Protein AF-A0A8X7P7Q1-F1 (afdb_monomer_lite)

Organism: Brassica carinata (NCBI:txid52824)

Radius of gyration: 21.16 Å; chains: 1; bounding box: 44×16×73 Å

Sequence (127 aa):
MMVRQSSREIDLTEAISSQHMDQVGEIDNQYEKLDKHLKKLQAAHEETKAVTKGPAMKSIKQRMERDVDEVGRISRFIKGKIEELDRENLENRSKPGCGKGTGVDRTRTATTIAIKKKFKDKISEFQ

InterPro domains:
  IPR006011 Syntaxin, N-terminal domain [PF00804] (19-127)
  IPR006011 Syntaxin, N-terminal domain [SM00503] (12-127)
  IPR010989 SNARE [SSF47661] (18-127)

Secondary structure (DSSP, 8-state):
-HHHHHHHHHHHHHHHHHHHHHHHHHHHHHHHHHHHHHHHHHHHHHHHHH---HHHHHHHHHHHHHHHHHHHHHHHHHHHHHHHHHHHHHHHTTSTT--TTSHHHHHHHHHHHHHHHHHHHHHHTT-

Foldseek 3Di:
DVVVVVVVLVVVLVVLLVVLVVLLVVLVVLVVVLVVLVVLLVVLVVVLVVDPDPVSNVVSVVSNVVSVVSNVVSLVVSVVSLVVLVVVLVVQLPGRQSNPPHPSSVVSVVSSVVSVVVSVVVVVVVD

Structure (mmCIF, N/CA/C/O backbone):
data_AF-A0A8X7P7Q1-F1
#
_entry.id   AF-A0A8X7P7Q1-F1
#
loop_
_atom_site.group_PDB
_atom_site.id
_atom_site.type_symbol
_atom_site.label_atom_id
_atom_site.label_alt_id
_atom_site.label_comp_id
_atom_site.label_asym_id
_atom_site.label_entity_id
_atom_site.label_seq_id
_atom_site.pdbx_PDB_ins_code
_atom_site.Cartn_x
_atom_site.Cartn_y
_atom_site.Cartn_z
_atom_site.occupancy
_atom_site.B_iso_or_equiv
_atom_site.auth_seq_id
_atom_site.auth_comp_id
_atom_site.auth_asym_id
_atom_site.auth_atom_id
_atom_site.pdbx_PDB_model_num
ATOM 1 N N . MET A 1 1 ? 14.633 3.310 -42.930 1.00 61.94 1 MET A N 1
ATOM 2 C CA . MET A 1 1 ? 14.080 2.260 -42.039 1.00 61.94 1 MET A CA 1
ATOM 3 C C . MET A 1 1 ? 14.305 2.571 -40.552 1.00 61.94 1 MET A C 1
ATOM 5 O O . MET A 1 1 ? 13.362 2.400 -39.794 1.00 61.94 1 MET A O 1
ATOM 9 N N . MET A 1 2 ? 15.465 3.119 -40.149 1.00 62.75 2 MET A N 1
ATOM 10 C CA . MET A 1 2 ? 15.797 3.451 -38.744 1.00 62.75 2 MET A CA 1
ATOM 11 C C . MET A 1 2 ? 14.831 4.419 -38.029 1.00 62.75 2 MET A C 1
ATOM 13 O O . MET A 1 2 ? 14.437 4.147 -36.902 1.00 62.75 2 MET A O 1
ATOM 17 N N . VAL A 1 3 ? 14.374 5.498 -38.678 1.00 65.12 3 VAL A N 1
ATOM 18 C CA . VAL A 1 3 ? 13.482 6.493 -38.032 1.00 65.12 3 VAL A CA 1
ATOM 19 C C . VAL A 1 3 ? 12.149 5.874 -37.580 1.00 65.12 3 VAL A C 1
ATOM 21 O O . VAL A 1 3 ? 11.649 6.184 -36.508 1.00 65.12 3 VAL A O 1
ATOM 24 N N . ARG A 1 4 ? 11.605 4.920 -38.351 1.00 65.69 4 ARG A N 1
ATOM 25 C CA . ARG A 1 4 ? 10.346 4.231 -38.012 1.00 65.69 4 ARG A CA 1
ATOM 26 C C . ARG A 1 4 ? 10.489 3.229 -36.862 1.00 65.69 4 ARG A C 1
ATOM 28 O O . ARG A 1 4 ? 9.495 2.949 -36.204 1.00 65.69 4 ARG A O 1
ATOM 35 N N . GLN A 1 5 ? 11.681 2.665 -36.647 1.00 65.00 5 GLN A N 1
ATOM 36 C CA . GLN A 1 5 ? 11.941 1.789 -35.499 1.00 65.00 5 GLN A CA 1
ATOM 37 C C . GLN A 1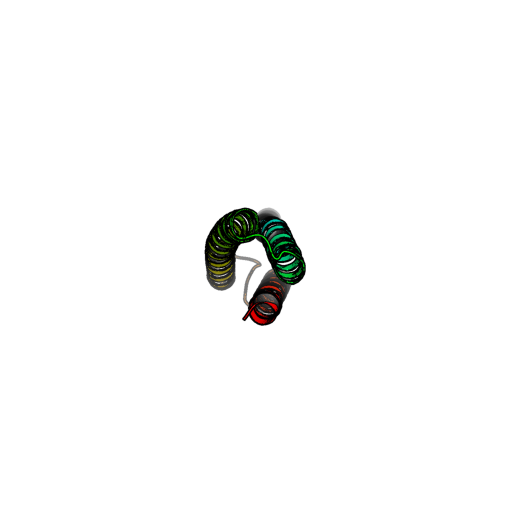 5 ? 12.073 2.609 -34.212 1.00 65.00 5 GLN A C 1
ATOM 39 O O . GLN A 1 5 ? 11.431 2.270 -33.225 1.00 65.00 5 GLN A O 1
ATOM 44 N N . SER A 1 6 ? 12.791 3.735 -34.261 1.00 71.50 6 SER A N 1
ATOM 45 C CA . SER A 1 6 ? 12.965 4.616 -33.100 1.00 71.50 6 SER A CA 1
ATOM 46 C C . SER A 1 6 ? 11.645 5.218 -32.597 1.00 71.50 6 SER A C 1
ATOM 48 O O . SER A 1 6 ? 11.420 5.233 -31.393 1.00 71.50 6 SER A O 1
ATOM 50 N N . SER A 1 7 ? 10.729 5.633 -33.484 1.00 76.25 7 SER A N 1
ATOM 51 C CA . SER A 1 7 ? 9.409 6.136 -33.056 1.00 76.25 7 SER A CA 1
ATOM 52 C C . SER A 1 7 ? 8.563 5.073 -32.345 1.00 76.25 7 SER A C 1
ATOM 54 O O . SER A 1 7 ? 7.950 5.366 -31.329 1.00 76.25 7 SER A O 1
ATOM 56 N N . ARG A 1 8 ? 8.575 3.819 -32.822 1.00 75.25 8 ARG A N 1
ATOM 57 C CA . ARG A 1 8 ? 7.806 2.728 -32.192 1.00 75.25 8 ARG A CA 1
ATOM 58 C C . ARG A 1 8 ? 8.341 2.340 -30.815 1.00 75.25 8 ARG A C 1
ATOM 60 O O . ARG A 1 8 ? 7.564 1.933 -29.958 1.00 75.25 8 ARG A O 1
ATOM 67 N N . GLU A 1 9 ? 9.655 2.420 -30.614 1.00 77.12 9 GLU A N 1
ATOM 68 C CA . GLU A 1 9 ? 10.256 2.188 -29.297 1.00 77.12 9 GLU A CA 1
ATOM 69 C C . GLU A 1 9 ? 9.836 3.269 -28.295 1.00 77.12 9 GLU A C 1
ATOM 71 O O . GLU A 1 9 ? 9.507 2.937 -27.158 1.00 77.12 9 GLU A O 1
ATOM 76 N N . ILE A 1 10 ? 9.770 4.533 -28.726 1.00 79.31 10 ILE A N 1
ATOM 77 C CA . ILE A 1 10 ? 9.302 5.647 -27.889 1.00 79.31 10 ILE A CA 1
ATOM 78 C C . ILE A 1 10 ? 7.846 5.416 -27.459 1.00 79.31 10 ILE A C 1
ATOM 80 O O . ILE A 1 10 ? 7.583 5.379 -26.255 1.00 79.31 10 ILE A O 1
ATOM 84 N N . ASP A 1 11 ? 6.945 5.134 -28.406 1.00 84.00 11 ASP A N 1
ATOM 85 C CA . ASP A 1 11 ? 5.522 4.877 -28.124 1.00 84.00 11 ASP A CA 1
ATOM 86 C C . ASP A 1 11 ? 5.331 3.717 -27.126 1.00 84.00 11 ASP A C 1
ATOM 88 O O . ASP A 1 11 ? 4.490 3.769 -26.225 1.00 84.00 11 ASP A O 1
ATOM 92 N N . LEU A 1 12 ? 6.148 2.663 -27.245 1.00 85.56 12 LEU A N 1
ATOM 93 C CA . LEU A 1 12 ? 6.105 1.513 -26.342 1.00 85.56 12 LEU A CA 1
ATOM 94 C C . LEU A 1 12 ? 6.563 1.881 -24.922 1.00 85.56 12 LEU A C 1
ATOM 96 O O . LEU A 1 12 ? 5.925 1.481 -23.946 1.00 85.56 12 LEU A O 1
ATOM 100 N N . THR A 1 13 ? 7.660 2.634 -24.789 1.00 86.12 13 THR A N 1
ATOM 101 C CA . THR A 1 13 ? 8.166 3.066 -23.474 1.00 86.12 13 THR A CA 1
ATOM 102 C C . THR A 1 13 ? 7.207 4.013 -22.756 1.00 86.12 13 THR A C 1
ATOM 104 O O . THR A 1 13 ? 7.078 3.939 -21.529 1.00 86.12 13 THR A O 1
ATOM 107 N N . GLU A 1 14 ? 6.496 4.856 -23.504 1.00 87.56 14 GLU A N 1
ATOM 108 C CA . GLU A 1 14 ? 5.476 5.755 -22.970 1.00 87.56 14 GLU A CA 1
ATOM 109 C C . GLU A 1 14 ? 4.262 4.969 -22.469 1.00 87.56 14 GLU A C 1
ATOM 111 O O . GLU A 1 14 ? 3.865 5.133 -21.316 1.00 87.56 14 GLU A O 1
ATOM 116 N N . ALA A 1 15 ? 3.753 4.022 -23.263 1.00 89.81 15 ALA A N 1
ATOM 117 C CA . ALA A 1 15 ? 2.641 3.163 -22.860 1.00 89.81 15 ALA A CA 1
ATOM 118 C C . ALA A 1 15 ? 2.959 2.339 -21.596 1.00 89.81 15 ALA A C 1
ATOM 120 O O . ALA A 1 15 ? 2.150 2.273 -20.670 1.00 89.81 15 ALA A O 1
ATOM 121 N N . ILE A 1 16 ? 4.163 1.758 -21.513 1.00 89.50 16 ILE A N 1
ATOM 122 C CA . ILE A 1 16 ? 4.625 1.005 -20.330 1.00 89.50 16 ILE A CA 1
ATOM 123 C C . ILE A 1 16 ? 4.705 1.905 -19.093 1.00 89.50 16 ILE A C 1
ATOM 125 O O . ILE A 1 16 ? 4.421 1.461 -17.976 1.00 89.50 16 ILE A O 1
ATOM 129 N N . SER A 1 17 ? 5.129 3.155 -19.277 1.00 90.12 17 SER A N 1
ATOM 130 C CA . SER A 1 17 ? 5.226 4.127 -18.190 1.00 90.12 17 SER A CA 1
ATOM 131 C C . SER A 1 17 ? 3.840 4.590 -17.742 1.00 90.12 17 SER A C 1
ATOM 133 O O . SER A 1 17 ? 3.596 4.634 -16.541 1.00 90.12 17 SER A O 1
ATOM 135 N N . SER A 1 18 ? 2.916 4.846 -18.673 1.00 92.19 18 SER A N 1
ATOM 136 C CA . SER A 1 18 ? 1.525 5.199 -18.364 1.00 92.19 18 SER A CA 1
ATOM 137 C C . SER A 1 18 ? 0.834 4.096 -17.567 1.00 92.19 18 SER A C 1
ATOM 139 O O . SER A 1 18 ? 0.325 4.358 -16.482 1.00 92.19 18 SER A O 1
ATOM 141 N N . GLN A 1 19 ? 0.913 2.844 -18.037 1.00 92.50 19 GLN A N 1
ATOM 142 C CA . GLN A 1 19 ? 0.328 1.698 -17.336 1.00 92.50 19 GLN A CA 1
ATOM 143 C C . GLN A 1 19 ? 0.867 1.574 -15.902 1.00 92.50 19 GLN A C 1
ATOM 145 O O . GLN A 1 19 ? 0.110 1.293 -14.975 1.00 92.50 19 GLN A O 1
ATOM 150 N N . HIS A 1 20 ? 2.168 1.821 -15.703 1.00 93.81 20 HIS A N 1
ATOM 151 C CA . HIS A 1 20 ? 2.758 1.817 -14.365 1.00 93.81 20 HIS A CA 1
ATOM 152 C C . HIS A 1 20 ? 2.127 2.866 -13.450 1.00 93.81 20 HIS A C 1
ATOM 154 O O . HIS A 1 20 ? 1.847 2.578 -12.289 1.00 93.81 20 HIS A O 1
ATOM 160 N N . MET A 1 21 ? 1.922 4.081 -13.961 1.00 93.50 21 MET A N 1
ATOM 161 C CA . MET A 1 21 ? 1.343 5.174 -13.181 1.00 93.50 21 MET A CA 1
ATOM 162 C C . MET A 1 21 ? -0.111 4.889 -12.814 1.00 93.50 21 MET A C 1
ATOM 164 O O . MET A 1 21 ? -0.508 5.179 -11.688 1.00 93.50 21 MET A O 1
ATOM 168 N N . ASP A 1 22 ? -0.870 4.245 -13.698 1.00 95.56 22 ASP A N 1
ATOM 169 C CA . ASP A 1 22 ? -2.248 3.840 -13.410 1.00 95.56 22 ASP A CA 1
ATOM 170 C C . ASP A 1 22 ? -2.307 2.816 -12.265 1.00 95.56 22 ASP A C 1
ATOM 172 O O . ASP A 1 22 ? -3.103 2.954 -11.335 1.00 95.56 22 ASP A O 1
ATOM 176 N N . GLN A 1 23 ? -1.412 1.821 -12.274 1.00 94.44 23 GLN A N 1
ATOM 177 C CA . GLN A 1 23 ? -1.308 0.828 -11.197 1.00 94.44 23 GLN A CA 1
ATOM 178 C C . GLN A 1 23 ? -0.886 1.464 -9.867 1.00 94.44 23 GLN A C 1
ATOM 180 O O . GLN A 1 23 ? -1.421 1.125 -8.810 1.00 94.44 23 GLN A O 1
ATOM 185 N N . VAL A 1 24 ? 0.064 2.402 -9.907 1.00 95.31 24 VAL A N 1
ATOM 186 C CA . VAL A 1 24 ? 0.485 3.173 -8.729 1.00 95.31 24 VAL A CA 1
ATOM 187 C C . VAL A 1 24 ? -0.678 4.004 -8.184 1.00 95.31 24 VAL A C 1
ATOM 189 O O . VAL A 1 24 ? -0.933 3.975 -6.980 1.00 95.31 24 VAL A O 1
ATOM 192 N N . GLY A 1 25 ? -1.433 4.670 -9.059 1.00 95.44 25 GLY A N 1
ATOM 193 C CA . GLY A 1 25 ? -2.621 5.436 -8.687 1.00 95.44 25 GLY A CA 1
ATOM 194 C C . GLY A 1 25 ? -3.719 4.565 -8.071 1.00 95.44 25 GLY A C 1
ATOM 195 O O . GLY A 1 25 ? -4.342 4.957 -7.084 1.00 95.44 25 GLY A O 1
ATOM 196 N N . GLU A 1 26 ? -3.932 3.349 -8.583 1.00 95.50 26 GLU A N 1
ATOM 197 C CA . GLU A 1 26 ? -4.848 2.382 -7.968 1.00 95.50 26 GLU A CA 1
ATOM 198 C C . GLU A 1 26 ? -4.413 2.034 -6.538 1.00 95.50 26 GLU A C 1
ATOM 200 O O . GLU A 1 26 ? -5.240 2.037 -5.621 1.00 95.50 26 GLU A O 1
ATOM 205 N N . ILE A 1 27 ? -3.120 1.778 -6.327 1.00 95.31 27 ILE A N 1
ATOM 206 C CA . ILE A 1 27 ? -2.575 1.498 -4.998 1.00 95.31 27 ILE A CA 1
ATOM 207 C C . ILE A 1 27 ? -2.783 2.696 -4.066 1.00 95.31 27 ILE A C 1
ATOM 209 O O . ILE A 1 27 ? -3.271 2.510 -2.950 1.00 95.31 27 ILE A O 1
ATOM 213 N N . ASP A 1 28 ? -2.473 3.915 -4.509 1.00 94.06 28 ASP A N 1
ATOM 214 C CA . ASP A 1 28 ? -2.657 5.125 -3.701 1.00 94.06 28 ASP A CA 1
ATOM 215 C C . ASP A 1 28 ? -4.129 5.358 -3.323 1.00 94.06 28 ASP A C 1
ATOM 217 O O . ASP A 1 28 ? -4.429 5.639 -2.161 1.00 94.06 28 ASP A O 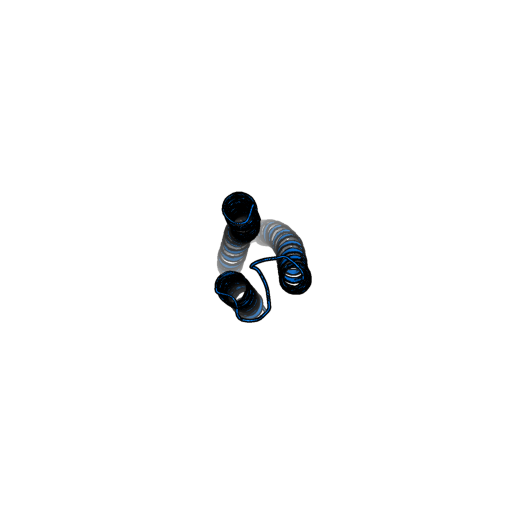1
ATOM 221 N N . ASN A 1 29 ? -5.069 5.105 -4.236 1.00 95.31 29 ASN A N 1
ATOM 222 C CA . ASN A 1 29 ? -6.501 5.159 -3.931 1.00 95.31 29 ASN A CA 1
ATOM 223 C C . ASN A 1 29 ? -6.909 4.151 -2.843 1.00 95.31 29 ASN A C 1
ATOM 225 O O . ASN A 1 29 ? -7.764 4.435 -1.999 1.00 95.31 29 ASN A O 1
ATOM 229 N N . GLN A 1 30 ? -6.318 2.954 -2.842 1.00 94.31 30 GLN A N 1
ATOM 230 C CA . GLN A 1 30 ? -6.565 1.960 -1.795 1.00 94.31 30 GLN A CA 1
ATOM 231 C C . GLN A 1 30 ? -5.902 2.352 -0.473 1.00 94.31 30 GLN A C 1
ATOM 233 O O . GLN A 1 30 ? -6.489 2.130 0.586 1.00 94.31 30 GLN A O 1
ATOM 238 N N . TYR A 1 31 ? -4.740 3.008 -0.508 1.00 92.88 31 TYR A N 1
ATOM 239 C CA . TYR A 1 31 ? -4.133 3.589 0.691 1.00 92.88 31 TYR A CA 1
ATOM 240 C C . TYR A 1 31 ? -5.016 4.623 1.359 1.00 92.88 31 TYR A C 1
ATOM 242 O O . TYR A 1 31 ? -5.134 4.617 2.581 1.00 92.88 31 TYR A O 1
ATOM 250 N N . GLU A 1 32 ? -5.643 5.508 0.589 1.00 93.19 32 GLU A N 1
ATOM 251 C CA . GLU A 1 32 ? -6.550 6.495 1.168 1.00 93.19 32 GLU A CA 1
ATOM 252 C C . GLU A 1 32 ? -7.731 5.832 1.877 1.00 93.19 32 GLU A C 1
ATOM 254 O O . GLU A 1 32 ? -8.182 6.302 2.924 1.00 93.19 32 GLU A O 1
ATOM 259 N N . LYS A 1 33 ? -8.242 4.723 1.330 1.00 94.00 33 LYS A N 1
ATOM 260 C CA . LYS A 1 33 ? -9.294 3.936 1.985 1.00 94.00 33 LYS A CA 1
ATOM 261 C C . LYS A 1 33 ? -8.772 3.279 3.259 1.00 94.00 33 LYS A C 1
ATOM 263 O O . LYS A 1 33 ? -9.441 3.374 4.286 1.00 94.00 33 LYS A O 1
ATOM 268 N N . LEU A 1 34 ? -7.582 2.678 3.209 1.00 93.31 34 LEU A N 1
ATOM 269 C CA . LEU A 1 34 ? -6.918 2.105 4.379 1.00 93.31 34 LEU A CA 1
ATOM 270 C C . LEU A 1 34 ? -6.810 3.153 5.496 1.00 93.31 34 LEU A C 1
ATOM 272 O O . LEU A 1 34 ? -7.353 2.945 6.575 1.00 93.31 34 LEU A O 1
ATOM 276 N N . ASP A 1 35 ? -6.218 4.315 5.212 1.00 91.44 35 ASP A N 1
ATOM 277 C CA . ASP A 1 35 ? -6.029 5.412 6.172 1.00 91.44 35 ASP A CA 1
ATOM 278 C C . ASP A 1 35 ? -7.353 5.895 6.793 1.00 91.44 35 ASP A C 1
ATOM 280 O O . ASP A 1 35 ? -7.436 6.141 7.998 1.00 91.44 35 ASP A O 1
ATOM 284 N N . LYS A 1 36 ? -8.433 5.950 6.002 1.00 93.06 36 LYS A N 1
ATOM 285 C CA . LYS A 1 36 ? -9.775 6.282 6.506 1.00 93.06 36 LYS A CA 1
ATOM 286 C C . LYS A 1 36 ? -10.290 5.253 7.516 1.00 93.06 36 LYS A C 1
ATOM 288 O O . LYS A 1 36 ? -10.847 5.657 8.536 1.00 93.06 36 LYS A O 1
ATOM 293 N N . HIS A 1 37 ? -10.138 3.953 7.259 1.00 92.62 37 HIS A N 1
ATOM 294 C CA . HIS A 1 37 ? -10.572 2.915 8.206 1.00 92.62 37 HIS A CA 1
ATOM 295 C C . HIS A 1 37 ? -9.705 2.883 9.462 1.00 92.62 37 HIS A C 1
ATOM 297 O O . HIS A 1 37 ? -10.231 2.782 10.566 1.00 92.62 37 HIS A O 1
ATOM 303 N N . LEU A 1 38 ? -8.399 3.075 9.306 1.00 90.44 38 LEU A N 1
ATOM 304 C CA . LEU A 1 38 ? -7.451 3.196 10.408 1.00 90.44 38 LEU A CA 1
ATOM 305 C C . LEU A 1 38 ? -7.822 4.352 11.359 1.00 90.44 38 LEU A C 1
ATOM 307 O O . LEU A 1 38 ? -7.935 4.154 12.569 1.00 90.44 38 LEU A O 1
ATOM 311 N N . LYS A 1 39 ? -8.138 5.537 10.821 1.00 91.62 39 LYS A N 1
ATOM 312 C CA . LYS A 1 39 ? -8.620 6.685 11.614 1.00 91.62 39 LYS A CA 1
ATOM 313 C C . LYS A 1 39 ? -9.949 6.410 12.322 1.00 91.62 39 LYS A C 1
ATOM 315 O O . LYS A 1 39 ? -10.119 6.803 13.475 1.00 91.62 39 LYS A O 1
ATOM 320 N N . LYS A 1 40 ? -10.892 5.728 11.659 1.00 92.38 40 LYS A N 1
ATOM 321 C CA . LYS A 1 40 ? -12.166 5.318 12.281 1.00 92.38 40 LYS A CA 1
ATOM 322 C C . LYS A 1 40 ? -11.942 4.348 13.435 1.00 92.38 40 LYS A C 1
ATOM 324 O O . LYS A 1 40 ? -12.570 4.509 14.479 1.00 92.38 40 LYS A O 1
ATOM 329 N N . LEU A 1 41 ? -11.032 3.389 13.264 1.00 92.19 41 LEU A N 1
ATOM 330 C CA . LEU A 1 41 ? -10.687 2.417 14.293 1.00 92.19 41 LEU A CA 1
ATOM 331 C C . LEU A 1 41 ? -10.093 3.109 15.525 1.00 92.19 41 LEU A C 1
ATOM 333 O O . LEU A 1 41 ? -10.522 2.834 16.644 1.00 92.19 41 LEU A O 1
ATOM 337 N N . GLN A 1 42 ? -9.181 4.063 15.318 1.00 90.75 42 GLN A N 1
ATOM 338 C CA . GLN A 1 42 ? -8.593 4.857 16.397 1.00 90.75 42 GLN A CA 1
ATOM 339 C C . GLN A 1 42 ? -9.645 5.712 17.120 1.00 90.75 42 GLN A C 1
ATOM 341 O O . GLN A 1 42 ? -9.711 5.697 18.346 1.00 90.75 42 GLN A O 1
ATOM 346 N N . ALA A 1 43 ? -10.528 6.394 16.383 1.00 92.06 43 ALA A N 1
ATOM 347 C CA . ALA A 1 43 ? -11.609 7.182 16.977 1.00 92.06 43 ALA A CA 1
ATOM 348 C C . ALA A 1 43 ? -12.595 6.314 17.781 1.00 92.06 43 ALA A C 1
ATOM 350 O O . ALA A 1 43 ? -12.980 6.675 18.892 1.00 92.06 43 ALA A O 1
ATOM 351 N N . ALA A 1 44 ? -12.975 5.149 17.248 1.00 91.75 44 ALA A N 1
ATOM 352 C CA . ALA A 1 44 ? -13.836 4.200 17.944 1.00 91.75 44 ALA A CA 1
ATOM 353 C C . ALA A 1 44 ? -13.167 3.649 19.212 1.00 91.75 44 ALA A C 1
ATOM 355 O O . ALA A 1 44 ? -13.835 3.495 20.232 1.00 91.75 44 ALA A O 1
ATOM 356 N N . HIS A 1 45 ? -11.857 3.397 19.173 1.00 90.00 45 HIS A N 1
ATOM 357 C CA . HIS A 1 45 ? -11.097 2.981 20.346 1.00 90.00 45 HIS A CA 1
ATOM 358 C C . HIS A 1 45 ? -11.088 4.062 21.437 1.00 90.00 45 HIS A C 1
ATOM 360 O O . HIS A 1 45 ? -11.375 3.755 22.593 1.00 90.00 45 HIS A O 1
ATOM 366 N N . GLU A 1 46 ? -10.849 5.329 21.093 1.00 91.69 46 GLU A N 1
ATOM 367 C CA . GLU A 1 46 ? -10.949 6.423 22.070 1.00 91.69 46 GLU A CA 1
ATOM 368 C C . GLU A 1 46 ? -12.367 6.555 22.651 1.00 91.69 46 GLU A C 1
ATOM 370 O O . GLU A 1 46 ? -12.526 6.736 23.857 1.00 91.69 46 GLU A O 1
ATOM 375 N N . GLU A 1 47 ? -13.410 6.361 21.837 1.00 90.44 47 GLU A N 1
ATOM 376 C CA . GLU A 1 47 ? -14.799 6.347 22.315 1.00 90.44 47 GLU A CA 1
ATOM 377 C C . GLU A 1 47 ? -15.040 5.239 23.356 1.00 90.44 47 GLU A C 1
ATOM 379 O O . GLU A 1 47 ? -15.701 5.477 24.370 1.00 90.44 47 GLU A O 1
ATOM 384 N N . THR A 1 48 ? -14.453 4.044 23.176 1.00 90.00 48 THR A N 1
ATOM 385 C CA . THR A 1 48 ? -14.592 2.961 24.169 1.00 90.00 48 THR A CA 1
ATOM 386 C C . THR A 1 48 ? -14.024 3.312 25.541 1.00 90.00 48 THR A C 1
ATOM 388 O O . THR A 1 48 ? -14.537 2.808 26.537 1.00 90.00 48 THR A O 1
ATOM 391 N N . LYS A 1 49 ? -13.018 4.195 25.624 1.00 89.62 49 LYS A N 1
ATOM 392 C CA . LYS A 1 49 ? -12.422 4.611 26.904 1.00 89.62 49 LYS A CA 1
ATOM 393 C C . LYS A 1 49 ? -13.351 5.512 27.723 1.00 89.62 49 LYS A C 1
ATOM 395 O O . LYS A 1 49 ? -13.241 5.540 28.944 1.00 89.62 49 LYS A O 1
ATOM 400 N N . ALA A 1 50 ? -14.259 6.238 27.068 1.00 88.25 50 ALA A N 1
ATOM 401 C CA . ALA A 1 50 ? -15.172 7.184 27.714 1.00 88.25 50 ALA A CA 1
ATOM 402 C C . ALA A 1 50 ? -16.559 6.590 28.030 1.00 88.25 50 ALA A C 1
ATOM 404 O O . ALA A 1 50 ? -17.300 7.127 28.856 1.00 88.25 50 ALA A O 1
ATOM 405 N N . VAL A 1 51 ? -16.943 5.493 27.372 1.00 88.06 51 VAL A N 1
ATOM 406 C CA . VAL A 1 51 ? -18.272 4.885 27.511 1.00 88.06 51 VAL A CA 1
ATOM 407 C C . VAL A 1 51 ? -18.275 3.828 28.611 1.00 88.06 51 VAL A C 1
ATOM 409 O O . VAL A 1 51 ? -17.529 2.866 28.545 1.00 88.06 51 VAL A O 1
ATOM 412 N N . THR A 1 52 ? -19.189 3.940 29.578 1.00 85.12 52 THR A N 1
ATOM 413 C CA . THR A 1 52 ? -19.374 2.953 30.666 1.00 85.12 52 THR A CA 1
ATOM 414 C C . THR A 1 52 ? -20.639 2.099 30.517 1.00 85.12 52 THR A C 1
ATOM 416 O O . THR A 1 52 ? -20.870 1.169 31.288 1.00 85.12 52 THR A O 1
ATOM 419 N N . LYS A 1 53 ? -21.485 2.391 29.517 1.00 89.81 53 LYS A N 1
ATOM 420 C CA . LYS A 1 53 ? -22.759 1.691 29.286 1.00 89.81 53 LYS A CA 1
ATOM 421 C C . LYS A 1 53 ? -22.559 0.463 28.391 1.00 89.81 53 LYS A C 1
ATOM 423 O O . LYS A 1 53 ? -22.162 0.595 27.234 1.00 89.81 53 LYS A O 1
ATOM 428 N N . GLY A 1 54 ? -22.939 -0.715 28.889 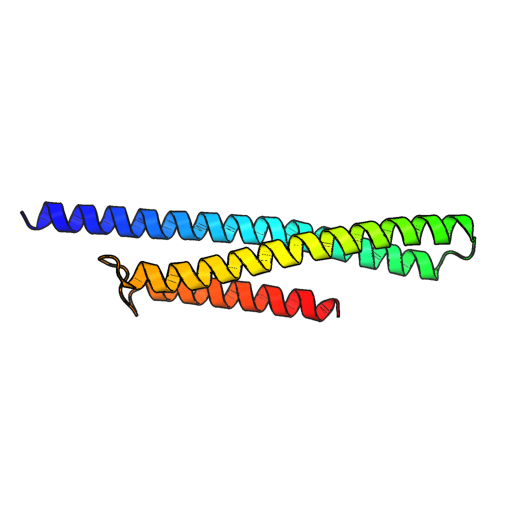1.00 89.12 54 GLY A N 1
ATOM 429 C CA . GLY A 1 54 ? -22.771 -2.004 28.199 1.00 89.12 54 GLY A CA 1
ATOM 430 C C . GLY A 1 54 ? -23.303 -2.067 26.753 1.00 89.12 54 GLY A C 1
ATOM 431 O O . GLY A 1 54 ? -22.561 -2.489 25.865 1.00 89.12 54 GLY A O 1
ATOM 432 N N . PRO A 1 55 ? -24.539 -1.612 26.455 1.00 89.94 55 PRO A N 1
ATOM 433 C CA . PRO A 1 55 ? -25.060 -1.628 25.084 1.00 89.94 55 PRO A CA 1
ATOM 434 C C . PRO A 1 55 ? -24.251 -0.765 24.105 1.00 89.94 55 PRO A C 1
ATOM 436 O O . PRO A 1 55 ? -24.035 -1.161 22.960 1.00 89.94 55 PRO A O 1
ATOM 439 N N . ALA A 1 56 ? -23.760 0.390 24.564 1.00 88.25 56 ALA A N 1
ATOM 440 C CA . ALA A 1 56 ? -22.946 1.288 23.752 1.00 88.25 56 ALA A CA 1
ATOM 441 C C . ALA A 1 56 ? -21.551 0.693 23.491 1.00 88.25 56 ALA A C 1
ATOM 443 O O . ALA A 1 56 ? -21.112 0.673 22.343 1.00 88.25 56 ALA A O 1
ATOM 444 N N . MET A 1 57 ? -20.911 0.089 24.502 1.00 91.00 57 MET A N 1
ATOM 445 C CA . MET A 1 57 ? -19.654 -0.652 24.317 1.00 91.00 57 MET A CA 1
ATOM 446 C C . MET A 1 57 ? -19.784 -1.764 23.263 1.00 91.00 57 MET A C 1
ATOM 448 O O . MET A 1 57 ? -18.916 -1.904 22.400 1.00 91.00 57 MET A O 1
ATOM 452 N N . LYS A 1 58 ? -20.884 -2.535 23.287 1.00 91.38 58 LYS A N 1
ATOM 453 C CA . LYS A 1 58 ? -21.132 -3.605 22.304 1.00 91.38 58 LYS A CA 1
ATOM 454 C C . LYS A 1 58 ? -21.249 -3.058 20.878 1.00 91.38 58 LYS A C 1
ATOM 456 O O . LYS A 1 58 ? -20.656 -3.626 19.965 1.00 91.38 58 LYS A O 1
ATOM 461 N N . SER A 1 59 ? -21.981 -1.959 20.695 1.00 91.75 59 SER A N 1
ATOM 462 C CA . SER A 1 59 ? -22.134 -1.305 19.388 1.00 91.75 59 SER A CA 1
ATOM 463 C C . SER A 1 59 ? -20.792 -0.803 18.837 1.00 91.75 59 SER A C 1
ATOM 465 O O . SER A 1 59 ? -20.463 -1.047 17.673 1.00 91.75 59 SER A O 1
ATOM 467 N N . ILE A 1 60 ? -19.969 -0.176 19.688 1.00 92.06 60 ILE A N 1
ATOM 468 C CA . ILE A 1 60 ? -18.642 0.311 19.290 1.00 92.06 60 ILE A CA 1
ATOM 469 C C . ILE A 1 60 ? -17.738 -0.857 18.890 1.00 92.06 60 ILE A C 1
ATOM 471 O O . ILE A 1 60 ? -17.113 -0.800 17.830 1.00 92.06 60 ILE A O 1
ATOM 475 N N . LYS A 1 61 ? -17.730 -1.948 19.668 1.00 91.44 61 LYS A N 1
ATOM 476 C CA . LYS A 1 61 ? -16.953 -3.152 19.347 1.00 91.44 61 LYS A CA 1
ATOM 477 C C . LYS A 1 61 ? -17.335 -3.735 17.981 1.00 91.44 61 LYS A C 1
ATOM 479 O O . LYS A 1 61 ? -16.456 -3.990 17.168 1.00 91.44 61 LYS A O 1
ATOM 484 N N . GLN A 1 62 ? -18.629 -3.847 17.679 1.00 93.62 62 GLN A N 1
ATOM 485 C CA . GLN A 1 62 ? -19.105 -4.323 16.371 1.00 93.62 62 GLN A CA 1
ATOM 486 C C . GLN A 1 62 ? -18.717 -3.398 15.207 1.00 93.62 62 GLN A C 1
ATOM 488 O O . GLN A 1 62 ? -18.589 -3.840 14.064 1.00 93.62 62 GLN A O 1
ATOM 493 N N . ARG A 1 63 ? -18.582 -2.087 15.442 1.00 92.88 63 ARG A N 1
ATOM 494 C CA . ARG A 1 63 ? -18.049 -1.160 14.432 1.00 92.88 63 ARG A CA 1
ATOM 495 C C . ARG A 1 63 ? -16.548 -1.380 14.229 1.00 92.88 63 ARG A C 1
ATOM 497 O O . ARG A 1 63 ? -16.127 -1.496 13.086 1.00 92.88 63 ARG A O 1
ATOM 504 N N . MET A 1 64 ? -15.784 -1.512 15.314 1.00 93.00 64 MET A N 1
ATOM 505 C CA . MET A 1 64 ? -14.345 -1.785 15.252 1.00 93.00 64 MET A CA 1
ATOM 506 C C . MET A 1 64 ? -14.035 -3.100 14.531 1.00 93.00 64 MET A C 1
ATOM 508 O O . MET A 1 64 ? -13.160 -3.117 13.677 1.00 93.00 64 MET A O 1
ATOM 512 N N . GLU A 1 65 ? -14.773 -4.177 14.817 1.00 93.38 65 GLU A N 1
ATOM 513 C CA . GLU A 1 65 ? -14.611 -5.476 14.141 1.00 93.38 65 GLU A CA 1
ATOM 514 C C . GLU A 1 65 ? -14.764 -5.340 12.615 1.00 93.38 65 GLU A C 1
ATOM 516 O O . GLU A 1 65 ? -13.916 -5.810 11.860 1.00 93.38 65 GLU A O 1
ATOM 521 N N . ARG A 1 66 ? -15.778 -4.595 12.151 1.00 93.94 66 ARG A N 1
ATOM 522 C CA . ARG A 1 66 ? -15.984 -4.326 10.717 1.00 93.94 66 ARG A CA 1
ATOM 523 C C . ARG A 1 66 ? -14.850 -3.511 10.090 1.00 93.94 66 ARG A C 1
ATOM 525 O O . ARG A 1 66 ? -14.457 -3.794 8.960 1.00 93.94 66 ARG A O 1
ATOM 532 N N . ASP A 1 67 ? -14.343 -2.502 10.797 1.00 92.06 67 ASP A N 1
ATOM 533 C CA . ASP A 1 67 ? -13.218 -1.694 10.315 1.00 92.06 67 ASP A CA 1
ATOM 534 C C . ASP A 1 67 ? -11.918 -2.519 10.255 1.00 92.06 67 ASP A C 1
ATOM 536 O O . ASP A 1 67 ? -11.171 -2.392 9.286 1.00 92.06 67 ASP A O 1
ATOM 540 N N . VAL A 1 68 ? -11.676 -3.421 11.216 1.00 91.88 68 VAL A N 1
ATOM 541 C CA . VAL A 1 68 ? -10.539 -4.365 11.191 1.00 91.88 68 VAL A CA 1
ATOM 542 C C . VAL A 1 68 ? -10.619 -5.302 9.984 1.00 91.88 68 VAL A C 1
ATOM 544 O O . VAL A 1 68 ? -9.623 -5.481 9.280 1.00 91.88 68 VAL A O 1
ATOM 547 N N . ASP A 1 69 ? -11.797 -5.857 9.695 1.00 93.69 69 ASP A N 1
ATOM 548 C CA . ASP A 1 69 ? -11.992 -6.732 8.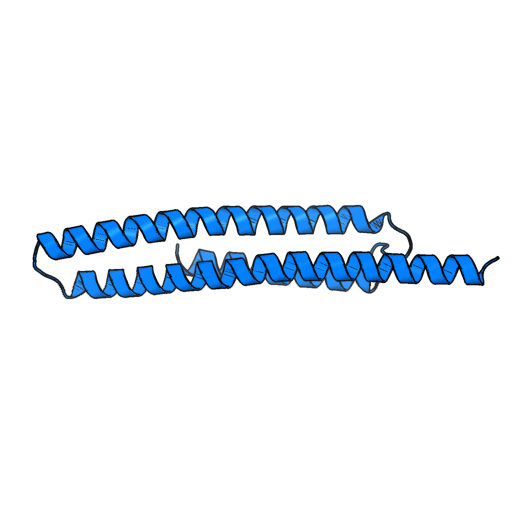534 1.00 93.69 69 ASP A CA 1
ATOM 549 C C . ASP A 1 69 ? -11.714 -6.008 7.208 1.00 93.69 69 ASP A C 1
ATOM 551 O O . ASP A 1 69 ? -11.109 -6.572 6.289 1.00 93.69 69 ASP A O 1
ATOM 555 N N . GLU A 1 70 ? -12.146 -4.750 7.091 1.00 94.00 70 GLU A N 1
ATOM 556 C CA . GLU A 1 70 ? -11.895 -3.920 5.911 1.00 94.00 70 GLU A CA 1
ATOM 557 C C . GLU A 1 70 ? -10.410 -3.558 5.774 1.00 94.00 70 GLU A C 1
ATOM 559 O O . GLU A 1 70 ? -9.834 -3.737 4.699 1.00 94.00 70 GLU A O 1
ATOM 564 N N . VAL A 1 71 ? -9.751 -3.156 6.866 1.00 92.62 71 VAL A N 1
ATOM 565 C CA . VAL A 1 71 ? -8.295 -2.929 6.904 1.00 92.62 71 VAL A CA 1
ATOM 566 C C . VAL A 1 71 ? -7.548 -4.176 6.438 1.00 92.62 71 VAL A C 1
ATOM 568 O O . VAL A 1 71 ? -6.660 -4.081 5.588 1.00 92.62 71 VAL A O 1
ATOM 571 N N . GLY A 1 72 ? -7.934 -5.359 6.925 1.00 93.06 72 GLY A N 1
ATOM 572 C CA . GLY A 1 72 ? -7.332 -6.627 6.521 1.00 93.06 72 GLY A CA 1
ATOM 573 C C . GLY A 1 72 ? -7.544 -6.955 5.038 1.00 93.06 72 GLY A C 1
ATOM 574 O O . GLY A 1 72 ? -6.633 -7.472 4.385 1.00 93.06 72 GLY A O 1
ATOM 575 N N . ARG A 1 73 ? -8.723 -6.648 4.478 1.00 95.31 73 ARG A N 1
ATOM 576 C CA . ARG A 1 73 ? -9.013 -6.822 3.043 1.00 95.31 73 ARG A CA 1
ATOM 577 C C . ARG A 1 73 ? -8.179 -5.888 2.171 1.00 95.31 73 ARG A C 1
ATOM 579 O O . ARG A 1 73 ? -7.507 -6.370 1.258 1.00 95.31 73 ARG A O 1
ATOM 586 N N . ILE A 1 74 ? -8.169 -4.593 2.478 1.00 94.62 74 ILE A N 1
ATOM 587 C CA . ILE A 1 74 ? -7.424 -3.585 1.713 1.00 94.62 74 ILE A CA 1
ATOM 588 C C . ILE A 1 74 ? -5.917 -3.852 1.800 1.00 94.62 74 ILE A C 1
ATOM 590 O O . ILE A 1 74 ? -5.222 -3.807 0.788 1.00 94.62 74 ILE A O 1
ATOM 594 N N . SER A 1 75 ? -5.409 -4.218 2.979 1.00 93.94 75 SER A N 1
ATOM 595 C CA . SER A 1 75 ? -3.985 -4.522 3.170 1.00 93.94 75 SER A CA 1
ATOM 596 C C . SER A 1 75 ? -3.518 -5.686 2.296 1.00 93.94 75 SER A C 1
ATOM 598 O O . SER A 1 75 ? -2.474 -5.604 1.651 1.00 93.94 75 SER A O 1
ATOM 600 N N . ARG A 1 76 ? -4.306 -6.768 2.221 1.00 94.94 76 ARG A N 1
ATOM 601 C CA . ARG A 1 76 ? -4.007 -7.904 1.334 1.00 94.94 76 ARG A CA 1
ATOM 602 C C . ARG A 1 76 ? -4.039 -7.504 -0.139 1.00 94.94 76 ARG A C 1
ATOM 604 O O . ARG A 1 76 ? -3.181 -7.951 -0.895 1.00 94.94 76 ARG A O 1
ATOM 611 N N . PHE A 1 77 ? -4.985 -6.651 -0.527 1.00 95.75 77 PHE A N 1
ATOM 612 C CA . PHE A 1 77 ? -5.071 -6.130 -1.889 1.00 95.75 77 PHE A CA 1
ATOM 613 C C . PHE A 1 77 ? -3.831 -5.305 -2.265 1.00 95.75 77 PHE A C 1
ATOM 615 O O . PHE A 1 77 ? -3.182 -5.601 -3.266 1.00 95.75 77 PHE A O 1
ATOM 622 N N . ILE A 1 78 ? -3.459 -4.323 -1.435 1.00 95.81 78 ILE A N 1
ATOM 623 C CA . ILE A 1 78 ? -2.278 -3.474 -1.660 1.00 95.81 78 ILE A CA 1
ATOM 624 C C . ILE A 1 78 ? -1.014 -4.331 -1.746 1.00 95.81 78 ILE A C 1
ATOM 626 O O . ILE A 1 78 ? -0.218 -4.158 -2.667 1.00 95.81 78 ILE A O 1
ATOM 630 N N . LYS A 1 79 ? -0.847 -5.295 -0.831 1.00 95.38 79 LYS A N 1
ATOM 631 C CA . LYS A 1 79 ? 0.292 -6.218 -0.856 1.00 95.38 79 LYS A CA 1
ATOM 632 C C . LYS A 1 79 ? 0.380 -6.975 -2.186 1.00 95.38 79 LYS A C 1
ATOM 634 O O . LYS A 1 79 ? 1.445 -6.979 -2.796 1.00 95.38 79 LYS A O 1
ATOM 639 N N . GLY A 1 80 ? -0.729 -7.552 -2.652 1.00 96.50 80 GLY A N 1
ATOM 640 C CA . GLY A 1 80 ? -0.771 -8.266 -3.931 1.00 96.50 80 GLY A CA 1
ATOM 641 C C . GLY A 1 80 ? -0.420 -7.370 -5.123 1.00 96.50 80 GLY A C 1
ATOM 642 O O . GLY A 1 80 ? 0.336 -7.780 -5.998 1.00 96.50 80 GLY A O 1
ATOM 643 N N . LYS A 1 81 ? -0.889 -6.116 -5.127 1.00 96.19 81 LYS A N 1
ATOM 644 C CA . LYS A 1 81 ? -0.557 -5.138 -6.174 1.00 96.19 81 LYS A CA 1
ATOM 645 C C . LYS A 1 81 ? 0.913 -4.717 -6.171 1.00 96.19 81 LYS A C 1
ATOM 647 O O . LYS A 1 81 ? 1.503 -4.559 -7.235 1.00 96.19 81 LYS A O 1
ATOM 652 N N . ILE A 1 82 ? 1.532 -4.581 -5.000 1.00 95.81 82 ILE A N 1
ATOM 653 C CA . ILE A 1 82 ? 2.974 -4.305 -4.895 1.00 95.81 82 ILE A CA 1
ATOM 654 C C . ILE A 1 82 ? 3.793 -5.491 -5.425 1.00 95.81 82 ILE A C 1
ATOM 656 O O . ILE A 1 82 ? 4.771 -5.284 -6.138 1.00 95.81 82 ILE A O 1
ATOM 660 N N . GLU A 1 83 ? 3.398 -6.727 -5.107 1.00 95.31 83 GLU A N 1
ATOM 661 C CA . GLU A 1 83 ? 4.053 -7.939 -5.622 1.00 95.31 83 GLU A CA 1
ATOM 662 C C . GLU A 1 83 ? 3.905 -8.067 -7.149 1.00 95.31 83 GLU A C 1
ATOM 664 O O . GLU A 1 83 ? 4.854 -8.446 -7.838 1.00 95.31 83 GLU A O 1
ATOM 669 N N . GLU A 1 84 ? 2.742 -7.692 -7.689 1.00 95.50 84 GLU A N 1
ATOM 670 C CA . GLU A 1 84 ? 2.497 -7.589 -9.131 1.00 95.50 84 GLU A CA 1
ATOM 671 C C . GLU A 1 84 ? 3.412 -6.544 -9.791 1.00 95.50 84 GLU A C 1
ATOM 673 O O . GLU A 1 84 ? 4.082 -6.867 -10.772 1.00 95.50 84 GLU A O 1
ATOM 678 N N . LEU A 1 85 ? 3.532 -5.343 -9.213 1.00 94.81 85 LEU A N 1
ATOM 679 C CA . LEU A 1 85 ? 4.459 -4.310 -9.692 1.00 94.81 85 LEU A CA 1
ATOM 680 C C . LEU A 1 85 ? 5.922 -4.773 -9.666 1.00 94.81 85 LEU A C 1
ATOM 682 O O . LEU A 1 85 ? 6.656 -4.540 -10.630 1.00 94.81 85 LEU A O 1
ATOM 686 N N . ASP A 1 86 ? 6.353 -5.438 -8.588 1.00 94.31 86 ASP A N 1
ATOM 687 C CA . ASP A 1 86 ? 7.707 -5.991 -8.465 1.00 94.31 86 ASP A CA 1
ATOM 688 C C . ASP A 1 86 ? 7.983 -7.003 -9.599 1.00 94.31 86 ASP A C 1
ATOM 690 O O . ASP A 1 86 ? 9.036 -6.938 -10.244 1.00 94.31 86 ASP A O 1
ATOM 694 N N . ARG A 1 87 ? 7.026 -7.892 -9.904 1.00 95.31 87 ARG A N 1
ATOM 695 C CA . ARG A 1 87 ? 7.134 -8.857 -11.014 1.00 95.31 87 ARG A CA 1
ATOM 696 C C . ARG A 1 87 ? 7.193 -8.159 -12.373 1.00 95.31 87 ARG A C 1
ATOM 698 O O . ARG A 1 87 ? 8.096 -8.432 -13.163 1.00 95.31 87 ARG A O 1
ATOM 705 N N . GLU A 1 88 ? 6.284 -7.228 -12.637 1.00 93.94 88 GLU A N 1
ATOM 706 C CA . GLU A 1 88 ? 6.245 -6.505 -13.909 1.00 93.94 88 GLU A CA 1
ATOM 707 C C . GLU A 1 88 ? 7.500 -5.664 -14.148 1.00 93.94 88 GLU A C 1
ATOM 709 O O . GLU A 1 88 ? 7.936 -5.506 -15.287 1.00 93.94 88 GLU A O 1
ATOM 714 N N . ASN A 1 89 ? 8.110 -5.114 -13.097 1.00 93.44 89 ASN A N 1
ATOM 715 C CA . ASN A 1 89 ? 9.379 -4.400 -13.223 1.00 93.44 89 ASN A CA 1
ATOM 716 C C . ASN A 1 89 ? 10.494 -5.320 -13.729 1.00 93.44 89 ASN A C 1
ATOM 718 O O . ASN A 1 89 ? 11.307 -4.894 -14.547 1.00 93.44 89 ASN A O 1
ATOM 722 N N . LEU A 1 90 ? 10.524 -6.580 -13.285 1.00 93.31 90 LEU A N 1
ATOM 723 C CA . LEU A 1 90 ? 11.486 -7.565 -13.779 1.00 93.31 90 LEU A CA 1
ATOM 724 C C . LEU A 1 90 ? 11.203 -7.946 -15.234 1.00 93.31 90 LEU A C 1
ATOM 726 O O . LEU A 1 90 ? 12.127 -7.957 -16.046 1.00 93.31 90 LEU A O 1
ATOM 730 N N . GLU A 1 91 ? 9.943 -8.210 -15.576 1.00 93.50 91 GLU A N 1
ATOM 731 C CA . GLU A 1 91 ? 9.536 -8.594 -16.933 1.00 93.50 91 GLU A CA 1
ATOM 732 C C . GLU A 1 91 ? 9.778 -7.469 -17.949 1.00 93.50 91 GLU A C 1
ATOM 734 O O . GLU A 1 91 ? 10.276 -7.718 -19.051 1.00 93.50 91 GLU A O 1
ATOM 739 N N . ASN A 1 92 ? 9.518 -6.211 -17.571 1.00 91.38 92 ASN A N 1
ATOM 740 C CA . ASN A 1 92 ? 9.725 -5.053 -18.444 1.00 91.38 92 ASN A CA 1
ATOM 741 C C . ASN A 1 92 ? 11.189 -4.864 -18.861 1.00 91.38 92 ASN A C 1
ATOM 743 O O . ASN A 1 92 ? 11.430 -4.302 -19.925 1.00 91.38 92 ASN A O 1
ATOM 747 N N . ARG A 1 93 ? 12.168 -5.394 -18.115 1.00 92.94 93 ARG A N 1
ATOM 748 C CA . ARG A 1 93 ? 13.592 -5.315 -18.497 1.00 92.94 93 ARG A CA 1
ATOM 749 C C . ARG A 1 93 ? 13.930 -6.047 -19.790 1.00 92.94 93 ARG A C 1
ATOM 751 O O . ARG A 1 93 ? 14.972 -5.769 -20.378 1.00 9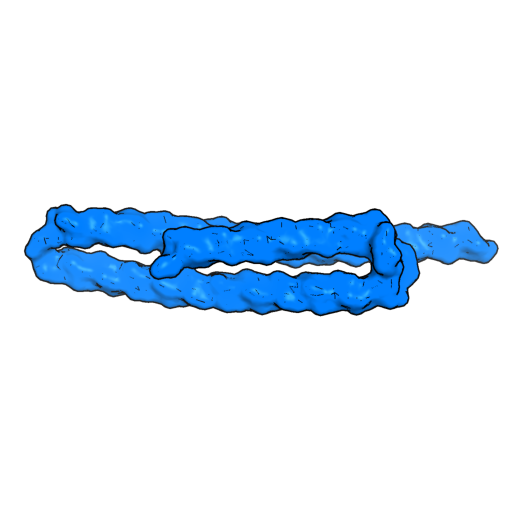2.94 93 ARG A O 1
ATOM 758 N N . SER A 1 94 ? 13.079 -6.978 -20.216 1.00 91.88 94 SER A N 1
ATOM 759 C CA . SER A 1 94 ? 13.219 -7.678 -21.496 1.00 91.88 94 SER A CA 1
ATOM 760 C C . SER A 1 94 ? 12.720 -6.857 -22.692 1.00 91.88 94 SER A C 1
ATOM 762 O O . SER A 1 94 ? 13.021 -7.201 -23.834 1.00 91.88 94 SER A O 1
ATOM 764 N N . LYS A 1 95 ? 11.968 -5.772 -22.453 1.00 89.50 95 LYS A N 1
ATOM 765 C CA . LYS A 1 95 ? 11.374 -4.957 -23.514 1.00 89.50 95 LYS A CA 1
ATOM 766 C C . LYS A 1 95 ? 12.378 -3.932 -24.067 1.00 89.50 95 LYS A C 1
ATOM 768 O O . LYS A 1 95 ? 13.182 -3.388 -23.300 1.00 89.50 95 LYS A O 1
ATOM 773 N N . PRO A 1 96 ? 12.319 -3.623 -25.376 1.00 87.88 96 PRO A N 1
ATOM 774 C CA . PRO A 1 96 ? 13.128 -2.565 -25.981 1.00 87.88 96 PRO A CA 1
ATOM 775 C C . PRO A 1 96 ? 12.966 -1.238 -25.231 1.00 87.88 96 PRO A C 1
ATOM 777 O O . PRO A 1 96 ? 11.860 -0.877 -24.841 1.00 87.88 96 PRO A O 1
ATOM 780 N N . GLY A 1 97 ? 14.070 -0.530 -24.981 1.00 86.25 97 GLY A N 1
ATOM 781 C CA . GLY A 1 97 ? 14.056 0.755 -24.267 1.00 86.25 97 GLY A CA 1
ATOM 782 C C . GLY A 1 97 ? 13.819 0.682 -22.748 1.00 86.25 97 GLY A C 1
ATOM 783 O O . GLY A 1 97 ? 13.976 1.695 -22.068 1.00 86.25 97 GLY A O 1
ATOM 784 N N . CYS A 1 98 ? 13.519 -0.495 -22.185 1.00 90.81 98 CYS A N 1
ATOM 785 C CA . CYS A 1 98 ? 13.228 -0.683 -20.754 1.00 90.81 98 CYS A CA 1
ATOM 786 C C . CYS A 1 98 ? 14.266 -1.539 -20.012 1.00 90.81 98 CYS A C 1
ATOM 788 O O . CYS A 1 98 ? 14.022 -1.974 -18.889 1.00 90.81 98 CYS A O 1
ATOM 790 N N . GLY A 1 99 ? 15.431 -1.779 -20.620 1.00 90.88 99 GLY A N 1
ATOM 791 C CA . GLY A 1 99 ? 16.502 -2.583 -20.033 1.00 90.88 99 GLY A CA 1
ATOM 792 C C . GLY A 1 99 ? 16.938 -2.123 -18.636 1.00 90.88 99 GLY A C 1
ATOM 793 O O . GLY A 1 99 ? 16.709 -0.982 -18.218 1.00 90.88 99 GLY A O 1
ATOM 794 N N . LYS A 1 100 ? 17.609 -3.017 -17.903 1.00 93.50 100 LYS A N 1
ATOM 795 C CA . LYS A 1 100 ? 18.116 -2.725 -16.554 1.00 93.50 100 LYS A CA 1
ATOM 796 C C . LYS A 1 100 ? 18.965 -1.448 -16.552 1.00 93.50 100 LYS A C 1
ATOM 798 O O . LYS A 1 100 ? 19.902 -1.316 -17.334 1.00 93.50 100 LYS A O 1
ATOM 803 N N . GLY A 1 101 ? 18.669 -0.533 -15.634 1.00 91.19 101 GLY A N 1
ATOM 804 C CA . GLY A 1 101 ? 19.394 0.723 -15.469 1.00 91.19 101 GLY A CA 1
ATOM 805 C C . GLY A 1 101 ? 18.969 1.851 -16.412 1.00 91.19 101 GLY A C 1
ATOM 806 O O . GLY A 1 101 ? 19.531 2.940 -16.289 1.00 91.19 101 GLY A O 1
ATOM 807 N N . THR A 1 102 ? 17.988 1.636 -17.294 1.00 93.12 102 THR A N 1
ATOM 808 C CA . THR A 1 102 ? 17.341 2.713 -18.064 1.00 93.12 102 THR A CA 1
ATOM 809 C C . THR A 1 102 ? 16.579 3.675 -17.149 1.00 93.12 102 THR A C 1
ATOM 811 O O . THR A 1 102 ? 16.278 3.352 -15.999 1.00 93.12 102 THR A O 1
ATOM 814 N N . GLY A 1 103 ? 16.245 4.867 -17.656 1.00 90.81 103 GLY A N 1
ATOM 815 C CA . GLY A 1 103 ? 15.419 5.828 -16.916 1.00 90.81 103 GLY A CA 1
ATOM 816 C C . GLY A 1 103 ? 14.076 5.228 -16.488 1.00 90.81 103 GLY A C 1
ATOM 817 O O . GLY A 1 103 ? 13.701 5.348 -15.326 1.00 90.81 103 GLY A O 1
ATOM 818 N N . VAL A 1 104 ? 13.413 4.496 -17.392 1.00 91.62 104 VAL A N 1
ATOM 819 C CA . VAL A 1 104 ? 12.145 3.802 -17.113 1.00 91.62 104 VAL A CA 1
ATOM 820 C C . VAL A 1 104 ? 12.320 2.752 -16.009 1.00 91.62 104 VAL A C 1
ATOM 822 O O . VAL A 1 104 ? 11.576 2.777 -15.030 1.00 91.62 104 VAL A O 1
ATOM 825 N N . ASP A 1 105 ? 13.329 1.876 -16.101 1.00 93.38 105 ASP A N 1
ATOM 826 C CA . ASP A 1 105 ? 13.598 0.850 -15.077 1.00 93.38 105 ASP A CA 1
ATOM 827 C C . ASP A 1 105 ? 13.906 1.465 -13.702 1.00 93.38 105 ASP A C 1
ATOM 829 O O . ASP A 1 105 ? 13.370 1.017 -12.684 1.00 93.38 105 ASP A O 1
ATOM 833 N N . ARG A 1 106 ? 14.726 2.526 -13.659 1.00 94.94 106 ARG A N 1
ATOM 834 C CA . ARG A 1 106 ? 15.083 3.221 -12.413 1.00 94.94 106 ARG A CA 1
ATOM 835 C C . ARG A 1 106 ? 13.871 3.870 -11.759 1.00 94.94 106 ARG A C 1
ATOM 837 O O . ARG A 1 106 ? 13.660 3.653 -10.569 1.00 94.94 106 ARG A O 1
ATOM 844 N N . THR A 1 107 ? 13.078 4.624 -12.522 1.00 94.56 107 THR A N 1
ATOM 845 C CA . THR A 1 107 ? 11.873 5.286 -12.008 1.00 94.56 107 THR A CA 1
ATOM 846 C C . THR A 1 107 ? 10.886 4.259 -11.472 1.00 94.56 107 THR A C 1
ATOM 848 O O . THR A 1 107 ? 10.482 4.352 -10.317 1.00 94.56 107 THR A O 1
ATOM 851 N N . ARG A 1 108 ? 10.568 3.220 -12.253 1.00 94.56 108 ARG A N 1
ATOM 852 C CA . ARG A 1 108 ? 9.631 2.170 -11.830 1.00 94.56 108 ARG A CA 1
ATOM 853 C C . ARG A 1 108 ? 10.091 1.445 -10.564 1.00 94.56 108 ARG A C 1
ATOM 855 O O . ARG A 1 108 ? 9.311 1.256 -9.627 1.00 94.56 108 ARG A O 1
ATOM 862 N N . THR A 1 109 ? 11.373 1.078 -10.510 1.00 94.94 109 THR A N 1
ATOM 863 C CA . THR A 1 109 ? 11.967 0.414 -9.341 1.00 94.94 109 THR A CA 1
ATOM 864 C C . THR A 1 109 ? 11.913 1.321 -8.109 1.00 94.94 109 THR A C 1
ATOM 866 O O . THR A 1 109 ? 11.490 0.878 -7.043 1.00 94.94 109 THR A O 1
ATOM 869 N N . ALA A 1 110 ? 12.291 2.595 -8.244 1.00 95.94 110 ALA A N 1
ATOM 870 C CA . ALA A 1 110 ? 12.271 3.556 -7.144 1.00 95.94 110 ALA A CA 1
ATOM 871 C C . ALA A 1 110 ? 10.849 3.794 -6.609 1.00 95.94 110 ALA A C 1
ATOM 873 O O . ALA A 1 110 ? 10.640 3.735 -5.396 1.00 95.94 110 ALA A O 1
ATOM 874 N N . THR A 1 111 ? 9.868 3.987 -7.495 1.00 95.88 111 THR A N 1
ATOM 875 C CA . THR A 1 111 ? 8.456 4.155 -7.121 1.00 95.88 111 THR A CA 1
ATOM 876 C C . THR A 1 111 ? 7.930 2.928 -6.381 1.00 95.88 111 THR A C 1
ATOM 878 O O . THR A 1 111 ? 7.335 3.054 -5.311 1.00 95.88 111 THR A O 1
ATOM 881 N N . THR A 1 112 ? 8.220 1.727 -6.883 1.00 95.06 112 THR A N 1
ATOM 882 C CA . THR A 1 112 ? 7.765 0.477 -6.252 1.00 95.06 112 THR A CA 1
ATOM 883 C C . THR A 1 112 ? 8.385 0.290 -4.862 1.00 95.06 112 THR A C 1
ATOM 885 O O . THR A 1 112 ? 7.682 -0.050 -3.909 1.00 95.06 112 THR A O 1
ATOM 888 N N . ILE A 1 113 ? 9.676 0.608 -4.696 1.00 95.69 113 ILE A N 1
ATOM 889 C CA . ILE A 1 113 ? 10.348 0.611 -3.385 1.00 95.69 113 ILE A CA 1
ATOM 890 C C . ILE A 1 113 ? 9.689 1.613 -2.428 1.00 95.69 113 ILE A C 1
ATOM 892 O O . ILE A 1 113 ? 9.449 1.280 -1.265 1.00 95.69 113 ILE A O 1
ATOM 896 N N . ALA A 1 114 ? 9.379 2.824 -2.898 1.00 95.75 114 ALA A N 1
ATOM 897 C CA . ALA A 1 114 ? 8.745 3.853 -2.079 1.00 95.75 114 ALA A CA 1
ATOM 898 C C . ALA A 1 114 ? 7.357 3.416 -1.586 1.00 95.75 114 ALA A C 1
ATOM 900 O O . ALA A 1 114 ? 7.063 3.531 -0.396 1.00 95.75 114 ALA A O 1
ATOM 901 N N . ILE A 1 115 ? 6.535 2.837 -2.466 1.00 95.19 115 ILE A N 1
ATOM 902 C CA . ILE A 1 115 ? 5.206 2.313 -2.119 1.00 95.19 115 ILE A CA 1
ATOM 903 C C . ILE A 1 115 ? 5.315 1.154 -1.126 1.00 95.19 115 ILE A C 1
ATOM 905 O O . ILE A 1 115 ? 4.569 1.100 -0.150 1.00 95.19 115 ILE A O 1
ATOM 909 N N . LYS A 1 116 ? 6.268 0.242 -1.332 1.00 95.06 116 LYS A N 1
ATOM 910 C CA . LYS A 1 116 ? 6.524 -0.880 -0.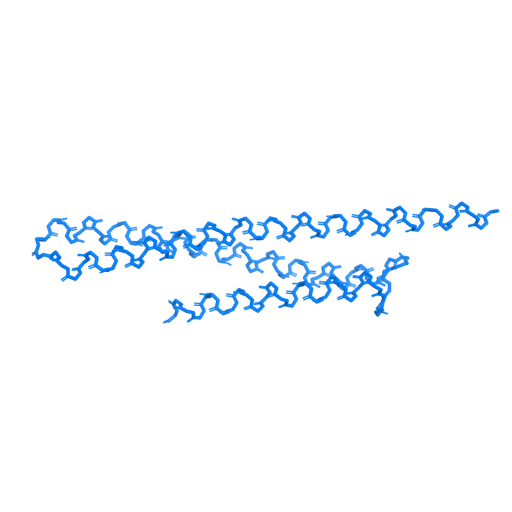421 1.00 95.06 116 LYS A CA 1
ATOM 911 C C . LYS A 1 116 ? 6.925 -0.405 0.972 1.00 95.06 116 LYS A C 1
ATOM 913 O O . LYS A 1 116 ? 6.459 -0.957 1.968 1.00 95.06 116 LYS A O 1
ATOM 918 N N . LYS A 1 117 ? 7.755 0.638 1.047 1.00 95.31 117 LYS A N 1
ATOM 919 C CA . LYS A 1 117 ? 8.131 1.275 2.311 1.00 95.31 117 LYS A CA 1
ATOM 920 C C . LYS A 1 117 ? 6.923 1.936 2.980 1.00 95.31 117 LYS A C 1
ATOM 922 O O . LYS A 1 117 ? 6.634 1.609 4.125 1.00 95.31 117 LYS A O 1
ATOM 927 N N . LYS A 1 118 ? 6.171 2.765 2.244 1.00 92.81 118 LYS A N 1
ATOM 928 C CA . LYS A 1 118 ? 4.922 3.396 2.712 1.00 92.81 118 LYS A CA 1
ATOM 929 C C . LYS A 1 118 ? 3.946 2.359 3.286 1.00 92.81 118 LYS A C 1
ATOM 931 O O . LYS A 1 118 ? 3.311 2.623 4.303 1.00 92.81 118 LYS A O 1
ATOM 936 N N . PHE A 1 119 ? 3.873 1.172 2.677 1.00 92.38 119 PHE A N 1
ATOM 937 C CA . PHE A 1 119 ? 2.994 0.086 3.127 1.00 92.38 119 PHE A CA 1
ATOM 938 C C . PHE A 1 119 ? 3.417 -0.434 4.478 1.00 92.38 119 PHE A C 1
ATOM 940 O O . PHE A 1 119 ? 2.621 -0.505 5.410 1.00 92.38 119 PHE A O 1
ATOM 947 N N . LYS A 1 120 ? 4.696 -0.797 4.559 1.00 91.19 120 LYS A N 1
ATOM 948 C CA . LYS A 1 120 ? 5.286 -1.374 5.751 1.00 91.19 120 LYS A CA 1
ATOM 949 C C . LYS A 1 120 ? 5.164 -0.411 6.925 1.00 91.19 120 LYS A C 1
ATOM 951 O O . LYS A 1 120 ? 4.674 -0.824 7.966 1.00 91.19 120 LYS A O 1
ATOM 956 N N . ASP A 1 121 ? 5.539 0.850 6.725 1.00 91.25 121 ASP A N 1
ATOM 957 C CA . ASP A 1 121 ? 5.492 1.875 7.767 1.00 91.25 121 ASP A CA 1
ATOM 958 C C . ASP A 1 121 ? 4.052 2.042 8.287 1.00 91.25 121 ASP A C 1
ATOM 960 O O . ASP A 1 121 ? 3.815 1.965 9.490 1.00 91.25 121 ASP A O 1
ATOM 964 N N . LYS A 1 122 ? 3.061 2.137 7.385 1.00 87.56 122 LYS A N 1
ATOM 965 C CA . LYS A 1 122 ? 1.650 2.296 7.768 1.00 87.56 122 LYS A CA 1
ATOM 966 C C . LYS A 1 122 ? 1.074 1.086 8.507 1.00 87.56 122 LYS A C 1
ATOM 968 O O . LYS A 1 122 ? 0.312 1.261 9.450 1.00 87.56 122 LYS A O 1
ATOM 973 N N . ILE A 1 123 ? 1.400 -0.132 8.077 1.00 84.38 123 ILE A N 1
ATOM 974 C CA . ILE A 1 123 ? 0.927 -1.347 8.753 1.00 84.38 123 ILE A CA 1
ATOM 975 C C . ILE A 1 123 ? 1.608 -1.508 10.115 1.00 84.38 123 ILE A C 1
ATOM 977 O O . ILE A 1 123 ? 0.942 -1.890 11.071 1.00 84.38 123 ILE A O 1
ATOM 981 N N . SER A 1 124 ? 2.898 -1.178 10.231 1.00 85.38 124 SER A N 1
ATOM 982 C CA . SER A 1 124 ? 3.627 -1.230 11.503 1.00 85.38 124 SER A CA 1
ATOM 983 C C . SER A 1 124 ? 3.140 -0.207 12.532 1.00 85.38 124 SER A C 1
ATOM 985 O O . SER A 1 124 ? 3.240 -0.481 13.718 1.00 85.38 124 SER A O 1
ATOM 987 N N . GLU A 1 125 ? 2.568 0.928 12.117 1.00 79.25 125 GLU A N 1
ATOM 988 C CA . GLU A 1 125 ? 1.884 1.862 13.032 1.00 79.25 125 GLU A CA 1
ATOM 989 C C . GLU A 1 125 ? 0.638 1.252 13.708 1.00 79.25 125 GLU A C 1
ATOM 991 O O . GLU A 1 125 ? 0.149 1.802 14.692 1.00 79.25 125 GLU A O 1
ATOM 996 N N . PHE A 1 126 ? 0.110 0.142 13.179 1.00 71.19 126 PHE A N 1
ATOM 997 C CA . PHE A 1 126 ? -1.120 -0.508 13.645 1.00 71.19 126 PHE A CA 1
ATOM 998 C C . PHE A 1 126 ? -0.925 -1.894 14.271 1.00 71.19 126 PHE A C 1
ATOM 1000 O O . PHE A 1 126 ? -1.913 -2.500 14.694 1.00 71.19 126 PHE A O 1
ATOM 1007 N N . GLN A 1 127 ? 0.310 -2.402 14.303 1.00 62.38 127 GLN A N 1
ATOM 1008 C CA . GLN A 1 127 ? 0.677 -3.642 14.998 1.00 62.38 127 GLN A CA 1
ATOM 1009 C C . GLN A 1 127 ? 0.967 -3.374 16.473 1.00 62.38 127 GLN A C 1
ATOM 1011 O O . GLN A 1 127 ? 0.591 -4.246 17.286 1.00 62.38 127 GLN A O 1
#

pLDDT: mean 90.1, std 7.52, range [61.94, 96.5]